Protein AF-A0A1R3GFI4-F1 (afdb_monomer)

Radius of gyration: 18.22 Å; Cα contacts (8 Å, |Δi|>4): 53; chains: 1; bounding box: 58×38×32 Å

Organism: Corchorus capsularis (NCBI:txid210143)

Secondary structure (DSSP, 8-state):
-----------------HHHHHHHTTTPPP--HHHHHHHTTTT-TTTEEETTEEEEEETTEEEEEEPPP---TT-------

pLDDT: mean 74.46, std 21.08, range [38.69, 97.69]

InterPro domains:
  IPR052611 Plant receptor-like kinase with LysM domain-containing protein [PTHR45927] (20-75)

Sequence (81 aa):
MEAVRNDQLGRKKWELPQDFLVSIDQSLKVYDYEELEVATENFSHRCKMGASVYRGVLNGELLAVKQMSKDVDKEKNQKAD

Mean predicted aligned error: 13.99 Å

Solvent-accessible surface area (backbone atoms only — not comparable to full-atom values): 5558 Å² total; per-residue (Å²): 142,83,85,78,85,82,88,71,83,70,76,76,81,78,78,75,59,71,69,56,60,64,60,47,73,78,72,71,79,87,73,58,69,68,58,53,28,62,25,17,64,64,71,31,77,88,31,48,78,52,100,52,31,27,44,25,49,57,97,89,40,82,44,80,47,70,63,73,80,87,80,66,89,73,82,77,80,88,76,86,129

Foldseek 3Di:
DDDDDDPPPPPPPPDDPPVVVVVCVPDDDDDDVVQQCVQQVNVDPVQDPDDQWGWGAHPNDIDIDGDDDPPVPDPDDPDDD

Nearest PDB structures (foldseek):
  8s79-assembly1_A  TM=7.955E-01  e=4.146E-03  Lotus japonicus
  8ps7-assembly2_B  TM=8.012E-01  e=8.142E-03  Medicago truncatula
  9gb9-assembly1_A  TM=8.060E-01  e=1.306E-02  Lotus japonicus
  9gb9-assembly2_B  TM=8.994E-01  e=2.934E-02  Lotus japonicus
  4jng-assembly1_B  TM=3.151E-01  e=7.940E+00  Schmallenberg virus

Structure (mmCIF, N/CA/C/O backbone):
data_AF-A0A1R3GFI4-F1
#
_entry.id   AF-A0A1R3GFI4-F1
#
loop_
_atom_site.group_PDB
_atom_site.id
_atom_site.type_symbol
_atom_site.label_atom_id
_atom_site.label_alt_id
_atom_site.label_comp_id
_atom_site.label_asym_id
_atom_site.label_entity_id
_atom_site.label_seq_id
_atom_site.pdbx_PDB_ins_code
_atom_site.Cartn_x
_atom_site.Cartn_y
_atom_site.Cartn_z
_atom_site.occupancy
_atom_site.B_iso_or_equiv
_atom_site.auth_seq_id
_atom_site.auth_comp_id
_atom_site.auth_asym_id
_atom_site.auth_atom_id
_atom_site.pdbx_PDB_model_num
ATOM 1 N N . MET A 1 1 ? 43.380 -8.791 -16.323 1.00 38.69 1 MET A N 1
ATOM 2 C CA . MET A 1 1 ? 43.204 -7.492 -17.009 1.00 38.69 1 MET A CA 1
ATOM 3 C C . MET A 1 1 ? 42.100 -7.699 -18.024 1.00 38.69 1 MET A C 1
ATOM 5 O O . MET A 1 1 ? 42.205 -8.667 -18.756 1.00 38.69 1 MET A O 1
ATOM 9 N N . GLU A 1 2 ? 40.986 -6.987 -18.093 1.00 39.53 2 GLU A N 1
ATOM 10 C CA . GLU A 1 2 ? 40.434 -5.781 -17.460 1.00 39.53 2 GLU A CA 1
ATOM 11 C C . GLU A 1 2 ? 38.907 -5.941 -17.643 1.00 39.53 2 GLU A C 1
ATOM 13 O O . GLU A 1 2 ? 38.455 -6.440 -18.668 1.00 39.53 2 GLU A O 1
ATOM 18 N N . ALA A 1 3 ? 38.116 -5.867 -16.578 1.00 39.19 3 ALA A N 1
ATOM 19 C CA . ALA A 1 3 ? 37.467 -4.658 -16.071 1.00 39.19 3 ALA A CA 1
ATOM 20 C C . ALA A 1 3 ? 36.100 -4.367 -16.728 1.00 39.19 3 ALA A C 1
ATOM 22 O O . ALA A 1 3 ? 35.989 -3.839 -17.825 1.00 39.19 3 ALA A O 1
ATOM 23 N N . VAL A 1 4 ? 35.070 -4.721 -15.951 1.00 43.44 4 VAL A N 1
ATOM 24 C CA . VAL A 1 4 ? 33.885 -3.905 -15.649 1.00 43.44 4 VAL A CA 1
ATOM 25 C C . VAL A 1 4 ? 33.003 -3.508 -16.840 1.00 43.44 4 VAL A C 1
ATOM 27 O O . VAL A 1 4 ? 33.220 -2.522 -17.535 1.00 43.44 4 VAL A O 1
ATOM 30 N N . ARG A 1 5 ? 31.901 -4.254 -16.991 1.00 53.09 5 ARG A N 1
ATOM 31 C CA . ARG A 1 5 ? 30.724 -3.824 -17.755 1.00 53.09 5 ARG A CA 1
ATOM 32 C C . ARG A 1 5 ? 30.192 -2.530 -17.125 1.00 53.09 5 ARG A C 1
ATOM 34 O O . ARG A 1 5 ? 29.818 -2.538 -15.958 1.00 53.09 5 ARG A O 1
ATOM 41 N N . ASN A 1 6 ? 30.218 -1.446 -17.898 1.00 44.94 6 ASN A N 1
ATOM 42 C CA . ASN A 1 6 ? 29.768 -0.103 -17.526 1.00 44.94 6 ASN A CA 1
ATOM 43 C C . ASN A 1 6 ? 28.351 -0.108 -16.924 1.00 44.94 6 ASN A C 1
ATOM 45 O O . ASN A 1 6 ? 27.368 -0.253 -17.649 1.00 44.94 6 ASN A O 1
ATOM 49 N N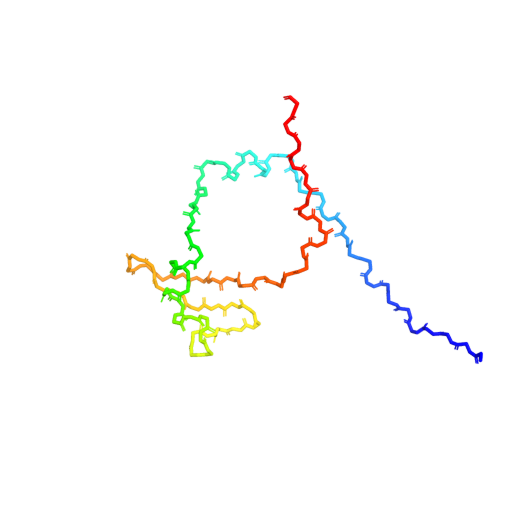 . ASP A 1 7 ? 28.261 0.116 -15.614 1.00 48.69 7 ASP A N 1
ATOM 50 C CA . ASP A 1 7 ? 27.024 0.398 -14.882 1.00 48.69 7 ASP A CA 1
ATOM 51 C C . ASP A 1 7 ? 26.758 1.914 -14.880 1.00 48.69 7 ASP A C 1
ATOM 53 O O . ASP A 1 7 ? 26.991 2.621 -13.904 1.00 48.69 7 ASP A O 1
ATOM 57 N N . GLN A 1 8 ? 26.362 2.444 -16.039 1.00 53.62 8 GLN A N 1
ATOM 58 C CA . GLN A 1 8 ? 26.089 3.873 -16.241 1.00 53.62 8 GLN A CA 1
ATOM 59 C C . GLN A 1 8 ? 24.644 4.111 -16.706 1.00 53.62 8 GLN A C 1
ATOM 61 O O . GLN A 1 8 ? 24.392 4.949 -17.573 1.00 53.62 8 GLN A O 1
ATOM 66 N N . LEU A 1 9 ? 23.656 3.448 -16.089 1.00 51.25 9 LEU A N 1
ATOM 67 C CA . LEU A 1 9 ? 22.329 4.069 -15.981 1.00 51.25 9 LEU A CA 1
ATOM 68 C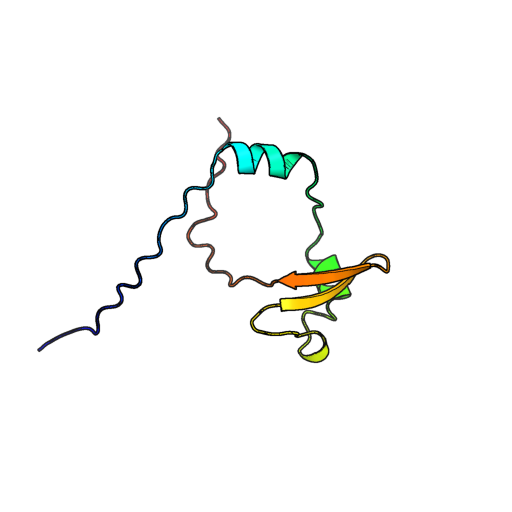 C . LEU A 1 9 ? 22.386 5.090 -14.841 1.00 51.25 9 LEU A C 1
ATOM 70 O O . LEU A 1 9 ? 21.890 4.876 -13.736 1.00 51.25 9 LEU A O 1
ATOM 74 N N . GLY A 1 10 ? 23.043 6.218 -15.126 1.00 46.25 10 GLY A N 1
ATOM 75 C CA . GLY A 1 10 ? 23.067 7.380 -14.253 1.00 46.25 10 GLY A CA 1
ATOM 76 C C . GLY A 1 10 ? 21.639 7.727 -13.856 1.00 46.25 10 GLY A C 1
ATOM 77 O O . GLY A 1 10 ? 20.834 8.157 -14.684 1.00 46.25 10 GLY A O 1
ATOM 78 N N . ARG A 1 11 ? 21.312 7.484 -12.586 1.00 58.03 11 ARG A N 1
ATOM 79 C CA . ARG A 1 11 ? 20.027 7.825 -11.978 1.00 58.03 11 ARG A CA 1
ATOM 80 C C . ARG A 1 11 ? 19.866 9.331 -12.149 1.00 58.03 11 ARG A C 1
ATOM 82 O O . ARG A 1 11 ? 20.494 10.097 -11.419 1.00 58.03 11 ARG A O 1
ATOM 89 N N . LYS A 1 12 ? 19.108 9.763 -13.159 1.00 60.41 12 LYS A N 1
ATOM 90 C CA . LYS A 1 12 ? 18.827 11.183 -13.372 1.00 60.41 12 LYS A CA 1
ATOM 91 C C . LYS A 1 12 ? 18.152 11.677 -12.100 1.00 60.41 12 LYS A C 1
ATOM 93 O O . LYS A 1 12 ? 17.084 11.188 -11.736 1.00 60.41 12 LYS A O 1
ATOM 98 N N . LYS A 1 13 ? 18.833 12.563 -11.375 1.00 52.84 13 LYS A N 1
ATOM 99 C CA . LYS A 1 13 ? 18.284 13.200 -10.183 1.00 52.84 13 LYS A CA 1
ATOM 100 C C . LYS A 1 13 ? 17.163 14.110 -10.673 1.00 52.84 13 LYS A C 1
ATOM 102 O O . LYS A 1 13 ? 17.429 15.163 -11.240 1.00 52.84 13 LYS A O 1
ATOM 107 N N . TRP A 1 14 ? 15.927 13.650 -10.534 1.00 67.75 14 TRP A N 1
ATOM 108 C CA . TRP A 1 14 ? 14.756 14.480 -10.763 1.00 67.75 14 TRP A CA 1
ATOM 109 C C . TRP A 1 14 ? 14.645 15.427 -9.573 1.00 67.75 14 TRP A C 1
ATOM 111 O O . TRP A 1 14 ? 14.323 15.008 -8.464 1.00 67.75 14 TRP A O 1
ATOM 121 N N . GLU A 1 15 ? 15.009 16.686 -9.789 1.00 66.94 15 GLU A N 1
ATOM 122 C CA . GLU A 1 15 ? 14.710 17.763 -8.851 1.00 66.94 15 GLU A CA 1
ATOM 123 C C . GLU A 1 15 ? 13.209 18.042 -8.990 1.00 66.94 15 GLU A C 1
ATOM 125 O O . GLU A 1 15 ? 12.745 18.469 -10.050 1.00 66.94 15 GLU A O 1
ATOM 130 N N . LEU A 1 16 ? 12.432 17.707 -7.959 1.00 62.06 16 LEU A N 1
ATOM 131 C CA . LEU A 1 16 ? 11.010 18.033 -7.930 1.00 62.06 16 LEU A CA 1
ATOM 132 C C . LEU A 1 16 ? 10.861 19.557 -7.788 1.00 62.06 16 LEU A C 1
ATOM 134 O O . LEU A 1 16 ? 11.530 20.140 -6.931 1.00 62.06 16 LEU A O 1
ATOM 138 N N . PRO A 1 17 ? 10.003 20.213 -8.589 1.00 72.38 17 PRO A N 1
ATOM 139 C CA . PRO A 1 17 ? 9.699 21.629 -8.407 1.00 72.38 17 PRO A CA 1
ATOM 140 C C . PRO A 1 17 ? 9.195 21.897 -6.985 1.00 72.38 17 PRO A C 1
ATOM 142 O O . PRO A 1 17 ? 8.408 21.114 -6.453 1.00 72.38 17 PRO A O 1
ATOM 145 N N . GLN A 1 18 ? 9.614 23.007 -6.376 1.00 64.62 18 GLN A N 1
ATOM 146 C CA . GLN A 1 18 ? 9.212 23.380 -5.009 1.00 64.62 18 GLN A CA 1
ATOM 147 C C . GLN A 1 18 ? 7.684 23.475 -4.868 1.00 64.62 18 GLN A C 1
ATOM 149 O O . GLN A 1 18 ? 7.126 23.042 -3.863 1.00 64.62 18 GLN A O 1
ATOM 154 N N . ASP A 1 19 ? 7.003 23.916 -5.926 1.00 63.81 19 ASP A N 1
ATOM 155 C CA . ASP A 1 19 ? 5.542 24.011 -5.995 1.00 63.81 19 ASP A CA 1
ATOM 156 C C . ASP A 1 19 ? 4.841 22.648 -5.857 1.00 63.81 19 ASP A C 1
ATOM 158 O O . ASP A 1 19 ? 3.715 22.568 -5.368 1.00 63.81 19 ASP A O 1
ATO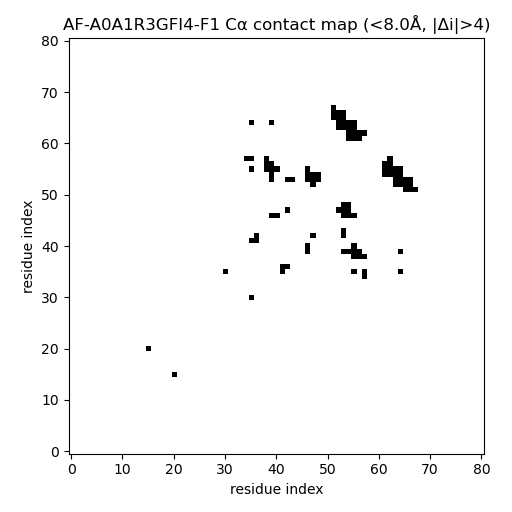M 162 N N . PHE A 1 20 ? 5.513 21.553 -6.233 1.00 62.94 20 PHE A N 1
ATOM 163 C CA . PHE A 1 20 ? 4.990 20.201 -6.038 1.00 62.94 20 PHE A CA 1
ATOM 164 C C . PHE A 1 20 ? 4.907 19.857 -4.547 1.00 62.94 20 PHE A C 1
ATOM 166 O O . PHE A 1 20 ? 3.903 19.309 -4.105 1.00 62.94 20 PHE A O 1
ATOM 173 N N . LEU A 1 21 ? 5.915 20.236 -3.754 1.00 58.34 21 LEU A N 1
ATOM 174 C CA . LEU A 1 21 ? 5.928 20.005 -2.305 1.00 58.34 21 LEU A CA 1
ATOM 175 C C . LEU A 1 21 ? 4.833 20.813 -1.593 1.00 58.34 21 LEU A C 1
ATOM 177 O O . LEU A 1 21 ? 4.181 20.295 -0.692 1.00 58.34 21 LEU A O 1
ATOM 181 N N . VAL A 1 22 ? 4.572 22.043 -2.049 1.00 58.56 22 VAL A N 1
ATOM 182 C CA . VAL A 1 22 ? 3.488 22.896 -1.524 1.00 58.56 22 VAL A CA 1
ATOM 183 C C . VAL A 1 22 ? 2.104 22.315 -1.843 1.00 58.56 22 VAL A C 1
ATOM 185 O O . VAL A 1 22 ? 1.181 22.428 -1.039 1.00 58.56 22 VAL A O 1
ATOM 188 N N . SER A 1 23 ? 1.948 21.652 -2.995 1.00 58.44 23 SER A N 1
ATOM 189 C CA . SER A 1 23 ? 0.698 20.976 -3.367 1.00 58.44 23 SER A CA 1
ATOM 190 C C . SER A 1 23 ? 0.475 19.652 -2.630 1.00 58.44 23 SER A C 1
ATOM 192 O O . SER A 1 23 ? -0.674 19.244 -2.460 1.00 58.44 23 SER A O 1
ATOM 194 N N . ILE A 1 24 ? 1.546 18.965 -2.226 1.00 60.53 24 ILE A N 1
ATOM 195 C CA . ILE A 1 24 ? 1.476 17.707 -1.474 1.00 60.53 24 ILE A CA 1
ATOM 196 C C . ILE A 1 24 ? 0.810 17.942 -0.104 1.00 60.53 24 ILE A C 1
ATOM 198 O O . ILE A 1 24 ? -0.029 17.153 0.326 1.00 60.53 24 ILE A O 1
ATOM 202 N N . ASP A 1 25 ? 1.101 19.071 0.540 1.00 55.81 25 ASP A N 1
ATOM 203 C CA . ASP A 1 25 ? 0.674 19.365 1.915 1.00 55.81 25 ASP A CA 1
ATOM 204 C C . ASP A 1 25 ? -0.854 19.518 2.089 1.00 55.81 25 ASP A C 1
ATOM 206 O O . ASP A 1 25 ? -1.394 19.352 3.177 1.00 55.81 25 ASP A O 1
ATOM 210 N N . GLN A 1 26 ? -1.602 19.780 1.011 1.00 59.09 26 GLN A N 1
ATOM 211 C CA . GLN A 1 26 ? -3.030 20.112 1.115 1.00 59.09 26 GLN A CA 1
ATOM 212 C C . GLN A 1 26 ? -3.975 18.895 1.099 1.00 59.09 26 GLN A C 1
ATOM 214 O O . GLN A 1 26 ? -5.172 19.063 1.333 1.00 59.09 26 GLN A O 1
ATOM 219 N N .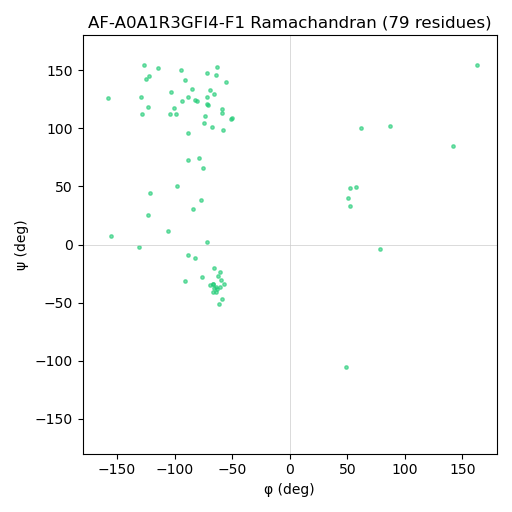 SER A 1 27 ? -3.494 17.672 0.819 1.00 71.81 27 SER A N 1
ATOM 220 C CA . SER A 1 27 ? -4.385 16.493 0.732 1.00 71.81 27 SER A CA 1
ATOM 221 C C . SER A 1 27 ? -3.759 15.117 0.997 1.00 71.81 27 SER A C 1
ATOM 223 O O . SER A 1 27 ? -4.442 14.103 0.814 1.00 71.81 27 SER A O 1
ATOM 225 N N . LEU A 1 28 ? -2.495 15.032 1.432 1.00 78.56 28 LEU A N 1
ATOM 226 C CA . LEU A 1 28 ? -1.929 13.733 1.794 1.00 78.56 28 LEU A CA 1
ATOM 227 C C . LEU A 1 28 ? -2.628 13.140 3.017 1.00 78.56 28 LEU A C 1
ATOM 229 O O . LEU A 1 28 ? -2.727 13.759 4.074 1.00 78.56 28 LEU A O 1
ATOM 233 N N . LYS A 1 29 ? -3.049 11.885 2.875 1.00 84.00 29 LYS A N 1
ATOM 234 C CA . LYS A 1 29 ? -3.456 11.047 3.998 1.00 84.00 29 LYS A CA 1
ATOM 235 C C . LYS A 1 29 ? -2.246 10.242 4.452 1.00 84.00 29 LYS A C 1
ATOM 237 O O . LYS A 1 29 ? -1.630 9.542 3.648 1.00 84.00 29 LYS A O 1
ATOM 242 N N . VAL A 1 30 ? -1.909 10.373 5.729 1.00 85.81 30 VAL A N 1
ATOM 243 C CA . VAL A 1 30 ? -0.924 9.521 6.396 1.00 85.81 30 VAL A CA 1
ATOM 244 C C . VAL A 1 30 ? -1.651 8.270 6.873 1.00 85.81 30 VAL A C 1
ATOM 246 O O . VAL A 1 30 ? -2.744 8.373 7.425 1.00 85.81 30 VAL A O 1
ATOM 249 N N . TYR A 1 31 ? -1.048 7.115 6.617 1.00 88.81 31 TYR A N 1
ATOM 250 C CA . TYR A 1 31 ? -1.546 5.810 7.035 1.00 88.81 31 TYR A CA 1
ATOM 251 C C . TYR A 1 31 ? -0.482 5.128 7.876 1.00 88.81 31 TYR A C 1
ATOM 253 O O . TYR A 1 31 ? 0.711 5.255 7.573 1.00 88.81 31 TYR A O 1
ATOM 261 N N . ASP A 1 32 ? -0.918 4.371 8.873 1.00 92.75 32 ASP A N 1
ATOM 262 C CA . ASP A 1 32 ? -0.018 3.496 9.606 1.00 92.75 32 ASP A CA 1
ATOM 263 C C . ASP A 1 32 ? 0.369 2.310 8.717 1.00 92.75 32 ASP A C 1
ATOM 265 O O . ASP A 1 32 ? -0.388 1.841 7.858 1.00 92.75 32 ASP A O 1
ATOM 269 N N . TYR A 1 33 ? 1.587 1.809 8.895 1.00 92.38 33 TYR A N 1
ATOM 270 C CA . TYR A 1 33 ? 2.081 0.708 8.074 1.00 92.38 33 TYR A CA 1
ATOM 271 C C . TYR A 1 33 ? 1.256 -0.570 8.304 1.00 92.38 33 TYR A C 1
ATOM 273 O O . TYR A 1 33 ? 0.937 -1.283 7.351 1.00 92.38 33 TYR A O 1
ATOM 281 N N . GLU A 1 34 ? 0.831 -0.806 9.544 1.00 95.56 34 GLU A N 1
ATOM 282 C CA . GLU A 1 34 ? -0.035 -1.912 9.947 1.00 95.56 34 GLU A CA 1
ATOM 283 C C . GLU A 1 34 ? -1.400 -1.863 9.239 1.00 95.56 34 GLU A C 1
ATOM 285 O O . GLU A 1 34 ? -1.936 -2.903 8.850 1.00 95.56 34 GLU A O 1
ATOM 290 N N . GLU A 1 35 ? -1.955 -0.669 9.004 1.00 95.25 35 GLU A N 1
ATOM 291 C CA . GLU A 1 35 ? -3.200 -0.511 8.242 1.00 95.25 35 GLU A CA 1
ATOM 292 C C . GLU A 1 35 ? -3.022 -0.974 6.792 1.00 95.25 35 GLU A C 1
ATOM 294 O O . GLU A 1 35 ? -3.888 -1.654 6.235 1.00 95.25 35 GLU A O 1
ATOM 299 N N . LEU A 1 36 ? -1.876 -0.653 6.185 1.00 95.69 36 LEU A N 1
ATOM 300 C CA . LEU A 1 36 ? -1.535 -1.088 4.831 1.00 95.69 36 LEU A CA 1
ATOM 301 C C . LEU A 1 36 ? -1.261 -2.598 4.765 1.00 95.69 36 LEU A C 1
ATOM 303 O O . LEU A 1 36 ? -1.628 -3.241 3.776 1.00 95.69 36 L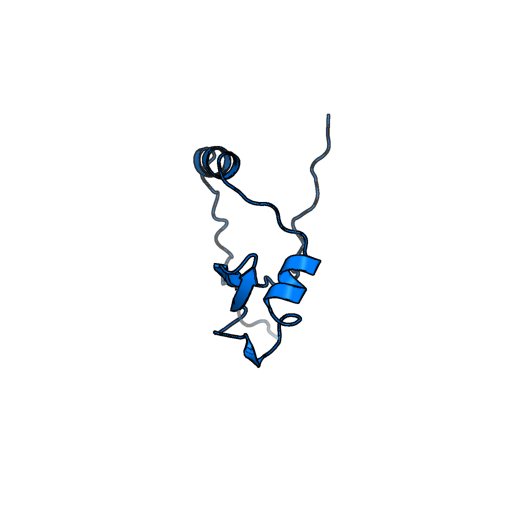EU A O 1
ATOM 307 N N . GLU A 1 37 ? -0.666 -3.185 5.807 1.00 95.81 37 GLU A N 1
ATOM 308 C CA . GLU A 1 37 ? -0.513 -4.638 5.926 1.00 95.81 37 GLU A CA 1
ATOM 309 C C . GLU A 1 37 ? -1.877 -5.324 5.972 1.00 95.81 37 GLU A C 1
ATOM 311 O O . GLU A 1 37 ? -2.140 -6.209 5.159 1.00 95.81 37 GLU A O 1
ATOM 316 N N . VAL A 1 38 ? -2.783 -4.884 6.847 1.00 96.94 38 VAL A N 1
ATOM 317 C CA . VAL A 1 38 ? -4.138 -5.447 6.934 1.00 96.94 38 VAL A CA 1
ATOM 318 C C . VAL A 1 38 ? -4.875 -5.297 5.602 1.00 96.94 38 VAL A C 1
ATOM 320 O O . VAL A 1 38 ? -5.423 -6.277 5.092 1.00 96.94 38 VAL A O 1
ATOM 323 N N . ALA A 1 39 ? -4.827 -4.110 4.991 1.00 97.19 39 ALA A N 1
ATOM 324 C CA . ALA A 1 39 ? -5.505 -3.827 3.729 1.00 97.19 39 ALA A CA 1
ATOM 325 C C . ALA A 1 39 ? -5.042 -4.735 2.578 1.00 97.19 39 ALA A C 1
ATOM 327 O O . ALA A 1 39 ? -5.827 -5.013 1.671 1.00 97.19 39 ALA A O 1
ATOM 328 N N . THR A 1 40 ? -3.785 -5.189 2.599 1.00 97.31 40 THR A N 1
ATOM 329 C CA . THR A 1 40 ? -3.150 -5.978 1.528 1.00 97.31 40 THR A CA 1
ATOM 330 C C . THR A 1 40 ? -2.986 -7.466 1.861 1.00 97.31 40 THR A C 1
ATOM 332 O O . THR A 1 40 ? -2.300 -8.185 1.127 1.00 97.31 40 THR A O 1
ATOM 335 N N . GLU A 1 41 ? -3.618 -7.956 2.933 1.00 96.94 41 GLU A N 1
ATOM 336 C CA . GLU A 1 41 ? -3.406 -9.309 3.476 1.00 96.94 41 GLU A CA 1
ATOM 337 C C . GLU A 1 41 ? -1.917 -9.605 3.734 1.00 96.94 41 GLU A C 1
ATOM 339 O O . GLU A 1 41 ? -1.387 -10.633 3.309 1.00 96.94 41 GLU A O 1
ATOM 344 N N . ASN A 1 42 ? -1.228 -8.682 4.401 1.00 96.44 42 ASN A N 1
ATOM 345 C CA . ASN A 1 42 ? 0.209 -8.713 4.655 1.00 96.44 42 ASN A CA 1
ATOM 346 C C . ASN A 1 42 ? 1.036 -8.795 3.356 1.00 96.44 42 ASN A C 1
ATOM 348 O O . ASN A 1 42 ? 1.885 -9.674 3.191 1.00 96.44 42 ASN A O 1
ATOM 352 N N . PHE A 1 43 ? 0.729 -7.917 2.391 1.00 95.62 43 PHE A N 1
ATOM 353 C CA . PHE A 1 43 ? 1.357 -7.887 1.064 1.00 95.62 43 PHE A CA 1
ATOM 354 C C . PHE A 1 43 ? 1.363 -9.259 0.363 1.00 95.62 43 PHE A C 1
ATOM 356 O O . PHE A 1 43 ? 2.344 -9.655 -0.276 1.00 95.62 43 PHE A O 1
ATOM 363 N N . SER A 1 44 ? 0.265 -10.017 0.483 1.00 96.00 44 SER A N 1
ATOM 364 C CA . SER A 1 44 ? 0.204 -11.373 -0.066 1.00 96.00 44 SER A CA 1
ATOM 365 C C . SER A 1 44 ? 0.333 -11.389 -1.592 1.00 96.00 44 SER A C 1
ATOM 367 O O . SER A 1 44 ? -0.104 -10.479 -2.304 1.00 96.00 44 SER A O 1
ATOM 369 N N . HIS A 1 45 ? 0.847 -12.496 -2.137 1.00 95.25 45 HIS A N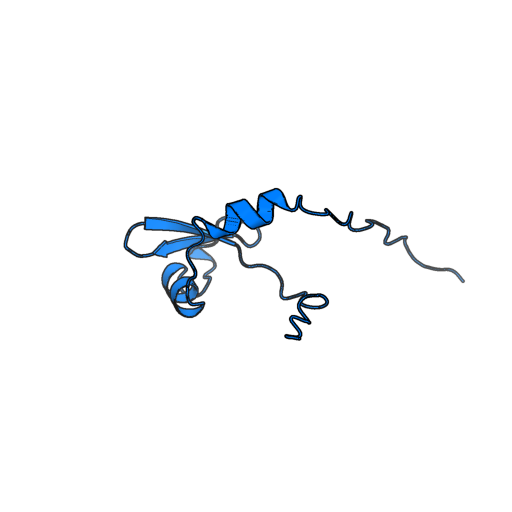 1
ATOM 370 C CA . HIS A 1 45 ? 0.892 -12.698 -3.587 1.00 95.25 45 HIS A CA 1
ATOM 371 C C . HIS A 1 45 ? -0.509 -12.703 -4.232 1.00 95.25 45 HIS A C 1
ATOM 373 O O . HIS A 1 45 ? -0.634 -12.398 -5.414 1.00 95.25 45 HIS A O 1
ATOM 379 N N . ARG A 1 46 ? -1.577 -13.011 -3.477 1.00 96.31 46 ARG A N 1
ATOM 380 C CA . ARG A 1 46 ? -2.962 -12.960 -3.985 1.00 96.31 46 ARG A CA 1
ATOM 381 C C . ARG A 1 46 ? -3.404 -11.535 -4.303 1.00 96.31 46 ARG A C 1
ATOM 383 O O . ARG A 1 46 ? -4.141 -11.321 -5.258 1.00 96.31 46 ARG A O 1
ATOM 390 N N . CYS A 1 47 ? -2.922 -10.571 -3.527 1.00 95.56 47 CYS A N 1
ATOM 391 C CA . CYS A 1 47 ? -3.200 -9.155 -3.729 1.00 95.56 47 CYS A CA 1
ATOM 392 C C . CYS A 1 47 ? -2.284 -8.528 -4.790 1.00 95.56 47 CYS A C 1
ATOM 394 O O . CYS A 1 47 ? -2.521 -7.399 -5.211 1.00 95.56 47 CYS A O 1
ATOM 396 N N . LYS A 1 48 ? -1.229 -9.217 -5.233 1.00 96.56 48 LYS A N 1
ATOM 397 C CA . LYS A 1 48 ? -0.219 -8.649 -6.127 1.00 96.56 48 LYS A CA 1
ATOM 398 C C . LYS A 1 48 ? -0.774 -8.441 -7.538 1.00 96.56 48 LYS A C 1
ATOM 400 O O . LYS A 1 48 ? -1.148 -9.394 -8.212 1.00 96.56 48 LYS A O 1
ATOM 405 N N . MET A 1 49 ? -0.766 -7.191 -8.000 1.00 92.75 49 MET A N 1
ATOM 406 C CA . MET A 1 49 ? -1.184 -6.835 -9.362 1.00 92.75 49 MET A CA 1
ATOM 407 C C . MET A 1 49 ? -0.010 -6.853 -10.351 1.00 92.75 49 MET A C 1
ATOM 409 O O . MET A 1 49 ? -0.188 -7.157 -11.526 1.00 92.75 49 MET A O 1
ATOM 413 N N . GLY A 1 50 ? 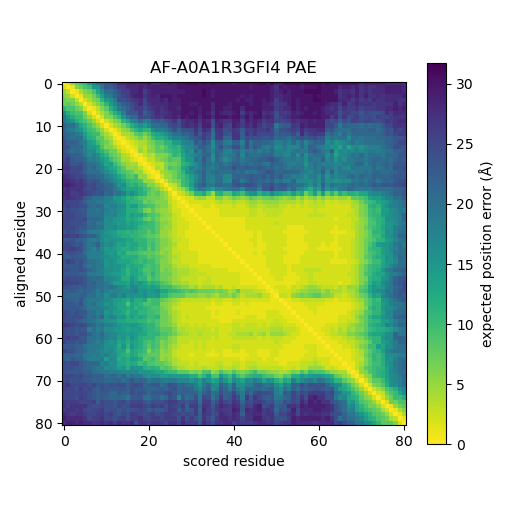1.203 -6.544 -9.883 1.00 89.38 50 GLY A N 1
ATOM 414 C CA . GLY A 1 50 ? 2.410 -6.538 -10.710 1.00 89.38 50 GLY A CA 1
ATOM 415 C C . GLY A 1 50 ? 3.552 -5.761 -10.063 1.00 89.38 50 GLY A C 1
ATOM 416 O O . GLY A 1 50 ? 3.319 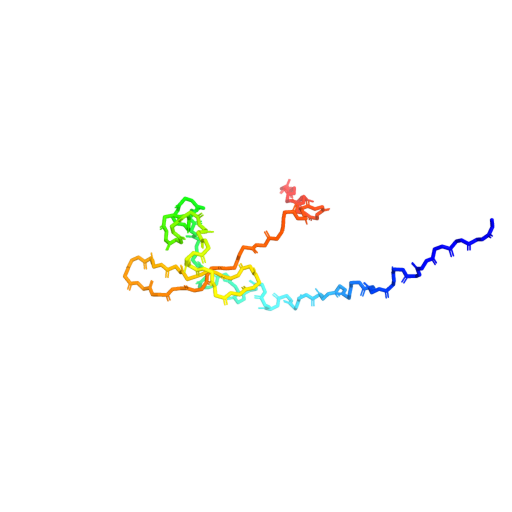-4.874 -9.246 1.00 89.38 50 GLY A O 1
ATOM 417 N N . ALA A 1 51 ? 4.797 -6.097 -10.416 1.00 89.50 51 ALA A N 1
ATOM 418 C CA . ALA A 1 51 ? 6.010 -5.506 -9.838 1.00 89.50 51 ALA A CA 1
ATOM 419 C C . ALA A 1 51 ? 5.986 -5.492 -8.293 1.00 89.50 51 ALA A C 1
ATOM 421 O O . ALA A 1 51 ? 6.141 -6.547 -7.674 1.00 89.50 51 ALA A O 1
ATOM 422 N N . SER A 1 52 ? 5.773 -4.326 -7.681 1.00 93.06 52 SER A N 1
ATOM 423 C CA . SER A 1 52 ? 5.632 -4.132 -6.235 1.00 93.06 52 SER A CA 1
ATOM 424 C C . SER A 1 52 ? 4.310 -3.450 -5.846 1.00 93.06 52 SER A C 1
AT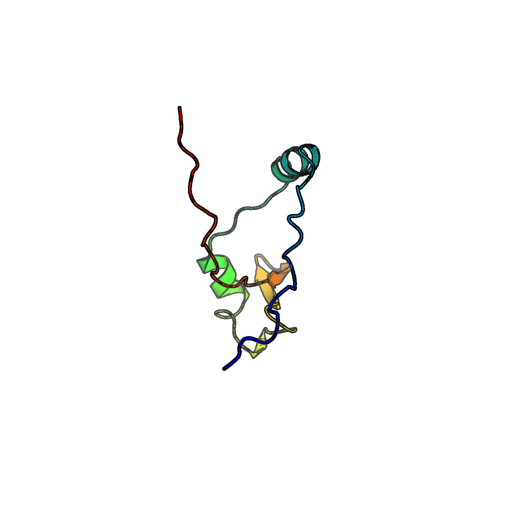OM 426 O O . SER A 1 52 ? 4.223 -2.800 -4.809 1.00 93.06 52 SER A O 1
ATOM 428 N N . VAL A 1 53 ? 3.281 -3.582 -6.690 1.00 96.50 53 VAL A N 1
ATOM 429 C CA . VAL A 1 53 ? 1.939 -3.019 -6.486 1.00 96.50 53 VAL A CA 1
ATOM 430 C C . VAL A 1 53 ? 0.964 -4.107 -6.038 1.00 96.50 53 VAL A C 1
ATOM 432 O O . VAL A 1 53 ? 0.864 -5.168 -6.666 1.00 96.50 53 VAL A O 1
ATOM 435 N N . TYR A 1 54 ? 0.218 -3.811 -4.977 1.00 97.69 54 TYR A N 1
ATOM 436 C CA . TYR A 1 54 ? -0.739 -4.699 -4.328 1.00 97.69 54 TYR A CA 1
ATOM 437 C C . TYR A 1 54 ? -2.119 -4.043 -4.249 1.00 97.69 54 TYR A C 1
ATOM 439 O O . TYR A 1 54 ? -2.247 -2.843 -4.015 1.00 97.69 54 TYR A O 1
ATOM 447 N N . ARG A 1 55 ? -3.160 -4.848 -4.433 1.00 97.50 55 ARG A N 1
ATOM 448 C CA . ARG A 1 55 ? -4.555 -4.494 -4.192 1.00 97.50 55 ARG A CA 1
ATOM 449 C C . ARG A 1 55 ? -4.787 -4.394 -2.688 1.00 97.50 55 ARG A C 1
ATOM 451 O O . ARG A 1 55 ? -4.599 -5.384 -1.987 1.00 97.50 55 ARG A O 1
ATOM 458 N N . GLY A 1 56 ? -5.218 -3.229 -2.224 1.00 96.88 56 GLY A N 1
ATOM 459 C CA . GLY A 1 56 ? -5.624 -2.989 -0.844 1.00 96.88 56 GLY A CA 1
ATOM 460 C C . GLY A 1 56 ? -7.111 -2.664 -0.736 1.00 96.88 56 GLY A C 1
ATOM 461 O O . GLY A 1 56 ? -7.688 -2.116 -1.677 1.00 96.88 56 GLY A O 1
ATOM 462 N N . VAL A 1 57 ? -7.729 -2.978 0.401 1.00 96.88 57 VAL A N 1
ATOM 463 C CA . VAL A 1 57 ? -9.044 -2.437 0.778 1.00 96.88 57 VAL A CA 1
ATOM 464 C C . VAL A 1 57 ? -8.917 -1.741 2.127 1.00 96.88 57 VAL A C 1
ATOM 466 O O . VAL A 1 57 ? -8.603 -2.393 3.118 1.00 96.88 57 VAL A O 1
ATOM 469 N N . LEU A 1 58 ? -9.178 -0.434 2.171 1.00 93.12 58 LEU A N 1
ATOM 470 C CA . LEU A 1 58 ? -9.140 0.362 3.399 1.00 93.12 58 LEU A CA 1
ATOM 471 C C . LEU A 1 58 ? -10.440 1.157 3.516 1.00 93.12 58 LEU A C 1
ATOM 473 O O . LEU A 1 58 ? -10.828 1.842 2.575 1.00 93.12 58 LEU A O 1
ATOM 477 N N . ASN A 1 59 ? -11.138 1.050 4.649 1.00 90.94 59 ASN A N 1
ATOM 478 C CA . ASN A 1 59 ? -12.429 1.719 4.873 1.00 90.94 59 ASN A CA 1
ATOM 479 C C . ASN A 1 59 ? -13.474 1.453 3.766 1.00 90.94 59 ASN A C 1
ATOM 481 O O . ASN A 1 59 ? -14.286 2.314 3.439 1.00 90.94 59 ASN A O 1
ATOM 485 N N . GLY A 1 60 ? -13.442 0.255 3.169 1.00 92.88 60 GLY A N 1
ATOM 486 C CA . GLY A 1 60 ? -14.323 -0.134 2.061 1.00 92.88 60 GLY A CA 1
ATOM 487 C C . GLY A 1 60 ? -13.917 0.416 0.688 1.00 92.88 60 GLY A C 1
ATOM 488 O O . GLY A 1 60 ? -14.528 0.043 -0.312 1.00 92.88 60 GLY A O 1
ATOM 489 N N . GLU A 1 61 ? -12.876 1.246 0.613 1.00 94.94 61 GLU A N 1
ATOM 490 C CA . GLU A 1 61 ? -12.334 1.782 -0.633 1.00 94.94 61 GLU A CA 1
ATOM 491 C C . GLU A 1 61 ? -11.232 0.875 -1.190 1.00 94.94 61 GLU A C 1
ATOM 493 O O . GLU A 1 61 ? -10.421 0.315 -0.448 1.00 94.94 61 GLU A O 1
ATOM 498 N N . LEU A 1 62 ? -11.202 0.726 -2.516 1.00 95.69 62 LEU A N 1
ATOM 499 C CA . LEU A 1 62 ? -10.190 -0.059 -3.208 1.00 95.69 62 LEU A CA 1
ATOM 500 C C . LEU A 1 62 ? -8.970 0.803 -3.543 1.00 95.69 62 LEU A C 1
ATOM 502 O O . LEU A 1 62 ? -9.100 1.823 -4.213 1.00 95.69 62 LEU A O 1
ATOM 506 N N . LEU A 1 63 ? -7.782 0.350 -3.144 1.00 94.56 63 LEU A N 1
ATOM 507 C CA . LEU A 1 63 ? -6.530 1.089 -3.297 1.00 94.56 63 LEU A CA 1
ATOM 508 C C . LEU A 1 63 ? -5.461 0.253 -4.010 1.00 94.56 63 LEU A C 1
ATOM 510 O O . LEU A 1 63 ? -5.452 -0.979 -3.948 1.00 94.56 63 LEU A O 1
ATOM 514 N N . ALA A 1 64 ? -4.521 0.941 -4.655 1.00 96.75 64 ALA A N 1
ATOM 515 C CA . ALA A 1 64 ? -3.275 0.356 -5.135 1.00 96.75 64 ALA A CA 1
ATOM 516 C C . ALA A 1 64 ? -2.133 0.781 -4.204 1.00 96.75 64 ALA A C 1
ATOM 518 O O . ALA A 1 64 ? -1.763 1.952 -4.159 1.00 96.75 64 ALA A O 1
ATOM 519 N N . VAL A 1 65 ? -1.565 -0.172 -3.469 1.00 95.31 65 VAL A N 1
ATOM 520 C CA . VAL A 1 65 ? -0.462 0.060 -2.532 1.00 95.31 65 VAL A CA 1
ATOM 521 C C . VAL A 1 65 ? 0.841 -0.354 -3.199 1.00 95.31 65 VAL A C 1
ATOM 523 O O . VAL A 1 65 ? 1.024 -1.520 -3.549 1.00 95.31 65 VAL A O 1
ATOM 526 N N . LYS A 1 66 ? 1.760 0.595 -3.392 1.00 95.06 66 LYS A N 1
ATOM 527 C CA . LYS A 1 66 ? 3.078 0.317 -3.967 1.00 95.06 66 LYS A CA 1
ATOM 528 C C . LYS A 1 66 ? 4.124 0.200 -2.865 1.00 95.06 66 LYS A C 1
ATOM 530 O O . LYS A 1 66 ? 4.479 1.190 -2.235 1.00 95.06 66 LYS A O 1
ATOM 535 N N . GLN A 1 67 ? 4.656 -1.001 -2.678 1.00 92.31 67 GLN A N 1
ATOM 536 C CA . GLN A 1 67 ? 5.773 -1.247 -1.775 1.00 92.31 67 GLN A CA 1
ATOM 537 C C . GLN A 1 67 ? 7.081 -0.857 -2.475 1.00 92.31 67 GLN A C 1
ATOM 539 O O . GLN A 1 67 ? 7.381 -1.333 -3.572 1.00 92.31 67 GLN A O 1
ATOM 544 N N . MET A 1 68 ? 7.855 0.037 -1.870 1.00 87.38 68 MET A N 1
ATOM 545 C CA . MET A 1 68 ? 9.150 0.467 -2.406 1.00 87.38 68 MET A CA 1
ATOM 546 C C . MET A 1 68 ? 10.283 -0.358 -1.778 1.00 87.38 68 MET A C 1
ATOM 548 O O . MET A 1 68 ? 10.148 -0.841 -0.652 1.00 87.38 68 MET A O 1
ATOM 552 N N . SER A 1 69 ? 11.389 -0.560 -2.505 1.00 80.50 69 SER A N 1
ATOM 553 C CA . SER A 1 69 ? 12.582 -1.195 -1.933 1.00 80.50 69 SER A CA 1
ATOM 554 C C . SER A 1 69 ? 13.163 -0.314 -0.827 1.00 80.50 69 SER A C 1
ATOM 556 O O . SER A 1 69 ? 13.115 0.913 -0.901 1.00 80.50 69 SER A O 1
ATOM 558 N N . LYS A 1 70 ? 13.722 -0.945 0.209 1.00 69.50 70 LYS A N 1
ATOM 559 C CA . LYS A 1 70 ? 14.327 -0.267 1.366 1.00 69.50 70 LYS A CA 1
ATOM 560 C C . LYS A 1 70 ? 15.720 0.304 1.053 1.00 69.50 70 LYS A C 1
ATOM 562 O O . LYS A 1 70 ? 16.599 0.249 1.907 1.00 69.50 70 LYS A O 1
ATOM 567 N N . ASP A 1 71 ? 15.939 0.851 -0.141 1.00 60.41 71 ASP A N 1
ATOM 568 C CA . ASP A 1 71 ? 17.180 1.561 -0.480 1.00 60.41 71 ASP A CA 1
ATOM 569 C C . ASP A 1 71 ? 17.167 2.953 0.185 1.00 60.41 71 ASP A C 1
ATOM 571 O O . ASP A 1 71 ? 17.075 3.993 -0.467 1.00 60.41 71 ASP A O 1
ATOM 575 N N . VAL A 1 72 ? 17.202 2.965 1.523 1.00 56.69 72 VAL A N 1
ATOM 576 C CA . VAL A 1 72 ? 17.104 4.150 2.399 1.00 56.69 72 VAL A CA 1
ATOM 577 C C . VAL A 1 72 ? 18.473 4.832 2.567 1.00 56.69 72 VAL A C 1
ATOM 579 O O . VAL A 1 72 ? 18.759 5.467 3.577 1.00 56.69 72 VAL A O 1
ATOM 582 N N . ASP A 1 73 ? 19.351 4.764 1.567 1.00 53.09 73 ASP A N 1
ATOM 583 C CA . ASP A 1 73 ? 20.675 5.407 1.635 1.00 53.09 73 ASP A CA 1
ATOM 584 C C . ASP A 1 73 ? 20.612 6.947 1.535 1.00 53.09 73 ASP A C 1
ATOM 586 O O . ASP A 1 73 ? 21.644 7.618 1.517 1.00 53.09 73 ASP A O 1
ATOM 590 N N . LYS A 1 74 ? 19.414 7.546 1.448 1.00 53.53 74 LYS A N 1
ATOM 591 C CA . LYS A 1 74 ? 19.233 9.002 1.292 1.00 53.53 74 LYS A CA 1
ATOM 592 C C . LYS A 1 74 ? 18.246 9.661 2.248 1.00 53.53 74 LYS A C 1
ATOM 594 O O . LYS A 1 74 ? 18.110 10.879 2.201 1.00 53.53 74 LYS A O 1
ATOM 599 N N . GLU A 1 75 ? 17.589 8.912 3.125 1.00 49.03 75 GLU A N 1
ATOM 600 C CA . GLU A 1 75 ? 16.541 9.463 3.992 1.00 49.03 75 GLU A CA 1
ATOM 601 C C . GLU A 1 75 ? 17.079 9.788 5.394 1.00 49.03 75 GLU A C 1
ATOM 603 O O . GLU A 1 75 ? 16.538 9.372 6.414 1.00 49.03 75 GLU A O 1
ATOM 608 N N . LYS A 1 76 ? 18.203 10.517 5.459 1.00 44.41 76 LYS A N 1
ATOM 609 C CA . LYS A 1 76 ? 18.707 11.093 6.712 1.00 44.41 76 LYS A CA 1
ATOM 610 C C . LYS A 1 76 ? 18.992 12.579 6.545 1.00 44.41 76 LYS A C 1
ATOM 612 O O . LYS A 1 76 ? 19.930 12.943 5.840 1.00 44.41 76 LYS A O 1
ATOM 617 N N . ASN A 1 77 ? 18.180 13.389 7.232 1.00 40.75 77 ASN A N 1
ATOM 618 C CA . ASN A 1 77 ? 18.524 14.601 7.996 1.00 40.75 77 ASN A CA 1
ATOM 619 C C . ASN A 1 77 ? 17.457 15.700 7.843 1.00 40.75 77 ASN A C 1
ATOM 621 O O . ASN A 1 77 ? 17.646 16.648 7.087 1.00 40.75 77 ASN A O 1
ATOM 625 N N . GLN A 1 78 ? 16.394 15.641 8.651 1.00 42.22 78 GLN A N 1
ATOM 626 C CA . GLN A 1 78 ? 15.823 16.870 9.206 1.00 42.22 78 GLN A CA 1
ATOM 627 C C . GLN A 1 78 ? 16.583 17.130 10.515 1.00 42.22 78 GLN A C 1
ATOM 629 O O . GLN A 1 78 ? 16.302 16.513 11.541 1.00 42.22 78 GLN A O 1
ATOM 634 N N . LYS A 1 79 ? 17.619 17.974 10.471 1.00 39.53 79 LYS A N 1
ATOM 635 C CA . LYS A 1 79 ? 18.073 18.660 11.684 1.00 39.53 79 LYS A CA 1
ATOM 636 C C . LYS A 1 79 ? 17.161 19.871 11.857 1.00 39.53 79 LYS A C 1
ATOM 638 O O . LYS A 1 79 ? 17.034 20.658 10.925 1.00 39.53 79 LYS A O 1
ATOM 643 N N . ALA A 1 80 ? 16.522 19.969 13.016 1.00 40.59 80 ALA A N 1
ATOM 644 C CA . ALA A 1 80 ? 15.951 21.217 13.494 1.00 40.59 80 ALA A CA 1
ATOM 645 C C . ALA A 1 80 ? 17.111 22.137 13.914 1.00 40.59 80 ALA A C 1
ATOM 647 O O . ALA A 1 80 ? 17.980 21.690 14.669 1.00 40.59 80 ALA A O 1
ATOM 648 N N . ASP A 1 81 ? 17.136 23.357 13.377 1.00 44.09 81 ASP A N 1
ATOM 649 C CA . ASP A 1 81 ? 17.796 24.523 13.986 1.00 44.09 81 ASP A CA 1
ATOM 650 C C . ASP A 1 81 ? 16.744 25.299 14.791 1.00 44.09 81 ASP A C 1
ATOM 652 O O . ASP A 1 81 ? 15.590 25.388 14.302 1.00 44.09 81 ASP A O 1
#